Protein AF-A0A820J1J8-F1 (afdb_monomer_lite)

Radius of gyration: 21.44 Å; chains: 1; bounding box: 59×34×32 Å

Sequence (79 aa):
MIEVLFAVREDQFEENSAIPTSLDFVAEMNQLTYMLTLDSTCQPEPISAMLTKINHRSTDSTSTQYFQDLFPYDSPNNT

Structure (mmCIF, N/CA/C/O backbone):
data_AF-A0A820J1J8-F1
#
_entry.id   AF-A0A820J1J8-F1
#
loop_
_atom_site.group_PDB
_atom_site.id
_atom_site.type_symbol
_atom_site.label_atom_id
_atom_site.label_alt_id
_atom_site.label_comp_id
_atom_site.label_asym_id
_atom_site.label_entity_id
_atom_site.label_seq_id
_atom_site.pdbx_PDB_ins_code
_atom_site.Cartn_x
_atom_site.Cartn_y
_atom_site.Cartn_z
_atom_site.occupancy
_atom_site.B_iso_or_equiv
_atom_site.auth_seq_id
_atom_site.auth_comp_id
_atom_site.auth_asym_id
_atom_site.auth_atom_id
_atom_site.pdbx_PDB_model_num
ATOM 1 N N . MET A 1 1 ? -18.715 -18.029 6.055 1.00 84.38 1 MET A N 1
ATOM 2 C CA . MET A 1 1 ? -17.789 -17.251 5.170 1.00 84.38 1 MET A CA 1
ATOM 3 C C . MET A 1 1 ? -18.414 -15.963 4.636 1.00 84.38 1 MET A C 1
ATOM 5 O O . MET A 1 1 ? -17.813 -14.921 4.834 1.00 84.38 1 MET A O 1
ATOM 9 N N . ILE A 1 2 ? -19.587 -15.985 3.984 1.00 93.62 2 ILE A N 1
ATOM 10 C CA . ILE A 1 2 ? -20.228 -14.746 3.490 1.00 93.62 2 ILE A CA 1
ATOM 11 C C . ILE A 1 2 ? -20.846 -13.888 4.608 1.00 93.62 2 ILE A C 1
ATOM 13 O O . ILE A 1 2 ? -20.815 -12.669 4.533 1.00 93.62 2 ILE A O 1
ATOM 17 N N . GLU A 1 3 ? -21.329 -14.514 5.684 1.00 95.00 3 GLU A N 1
ATOM 18 C CA . GLU A 1 3 ? -21.822 -13.829 6.893 1.00 95.00 3 GLU A CA 1
ATOM 19 C C . GLU A 1 3 ? -20.762 -12.912 7.529 1.00 95.00 3 GLU A C 1
ATOM 21 O O . GLU A 1 3 ? -21.073 -11.809 7.956 1.00 95.00 3 GLU A O 1
ATOM 26 N N . VAL A 1 4 ? -19.492 -13.334 7.504 1.00 93.69 4 VAL A N 1
ATOM 27 C CA . VAL A 1 4 ? -18.360 -12.567 8.032 1.00 93.69 4 VAL A CA 1
ATOM 28 C C . VAL A 1 4 ? -18.108 -11.343 7.156 1.00 93.69 4 VAL A C 1
ATOM 30 O O . VAL A 1 4 ? -17.821 -10.275 7.675 1.00 93.69 4 VAL A O 1
ATOM 33 N N . LEU A 1 5 ? -18.279 -11.462 5.834 1.00 92.94 5 LEU A N 1
ATOM 34 C CA . LEU A 1 5 ? -18.193 -10.310 4.932 1.00 92.94 5 LEU A CA 1
ATOM 35 C C . LEU A 1 5 ? -19.312 -9.298 5.196 1.00 92.94 5 LEU A C 1
ATOM 37 O O . LEU A 1 5 ? -19.074 -8.098 5.082 1.00 92.94 5 LEU A O 1
ATOM 41 N N . PHE A 1 6 ? -20.515 -9.764 5.549 1.00 95.44 6 PHE A N 1
ATOM 42 C CA . PHE A 1 6 ? -21.605 -8.874 5.943 1.00 95.44 6 PHE A CA 1
ATOM 43 C C . PHE A 1 6 ? -21.308 -8.170 7.266 1.00 95.44 6 PHE A C 1
ATOM 45 O O . PHE A 1 6 ? -21.426 -6.953 7.298 1.00 95.44 6 PHE A O 1
ATOM 52 N N . ALA A 1 7 ? -20.828 -8.890 8.284 1.00 94.88 7 ALA A N 1
ATOM 53 C CA . ALA A 1 7 ? -20.416 -8.290 9.554 1.00 94.88 7 ALA A CA 1
ATOM 54 C C . ALA A 1 7 ? -19.323 -7.220 9.356 1.00 94.88 7 ALA A C 1
ATOM 56 O O . ALA A 1 7 ? -19.507 -6.074 9.740 1.00 94.88 7 ALA A O 1
ATOM 57 N N . VAL A 1 8 ? -18.252 -7.535 8.615 1.00 94.62 8 VAL A N 1
ATOM 58 C CA . VAL A 1 8 ? -17.172 -6.573 8.302 1.00 94.62 8 VAL A CA 1
ATOM 59 C C . VAL A 1 8 ? -17.693 -5.331 7.566 1.00 94.62 8 VAL A C 1
ATOM 61 O O . VAL A 1 8 ? -17.171 -4.230 7.747 1.00 94.62 8 VAL A O 1
ATOM 64 N N . ARG A 1 9 ? -18.715 -5.492 6.715 1.00 94.25 9 ARG A N 1
ATOM 65 C CA . ARG A 1 9 ? -19.337 -4.374 5.999 1.00 94.25 9 ARG A CA 1
ATOM 66 C C . ARG A 1 9 ? -20.272 -3.551 6.888 1.00 94.25 9 ARG A C 1
ATOM 68 O O . ARG A 1 9 ? -20.338 -2.340 6.685 1.00 94.25 9 ARG A O 1
ATOM 75 N N . GLU A 1 10 ? -20.992 -4.178 7.817 1.00 95.62 10 GLU A N 1
ATOM 76 C CA . GLU A 1 10 ? -21.787 -3.485 8.842 1.00 95.62 10 GLU A CA 1
ATOM 77 C C . GLU A 1 10 ? -20.883 -2.651 9.758 1.00 95.62 10 GLU A C 1
ATOM 79 O O . GLU A 1 10 ? -21.179 -1.480 9.994 1.00 95.62 10 GLU A O 1
ATOM 84 N N . ASP A 1 11 ? -19.724 -3.198 10.125 1.00 95.81 11 ASP A N 1
ATOM 85 C CA . ASP A 1 11 ? -18.674 -2.538 10.911 1.00 95.81 11 ASP A CA 1
ATOM 86 C C . ASP A 1 11 ? -17.832 -1.544 10.086 1.00 95.81 11 ASP A C 1
ATOM 88 O O . ASP A 1 11 ? -16.770 -1.105 10.514 1.00 95.81 11 ASP A O 1
ATOM 92 N N . GLN A 1 12 ? -18.257 -1.205 8.863 1.00 93.44 12 GLN A N 1
ATOM 93 C CA . GLN A 1 12 ? -17.617 -0.206 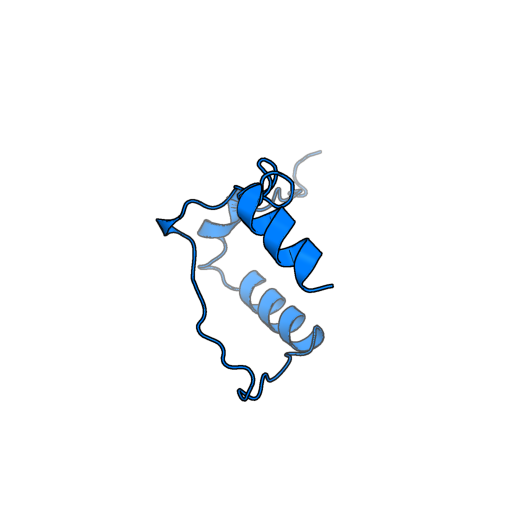7.992 1.00 93.44 12 GLN A CA 1
ATOM 94 C C . GLN A 1 12 ? -16.109 -0.408 7.763 1.00 93.44 12 GLN A C 1
ATOM 96 O O . GLN A 1 12 ? -15.395 0.549 7.464 1.00 93.44 12 GLN A O 1
ATOM 101 N N . PHE A 1 13 ? -15.628 -1.653 7.825 1.00 94.06 13 PHE A N 1
ATOM 102 C CA . PHE A 1 13 ? -14.212 -1.990 7.668 1.00 94.06 13 PHE A CA 1
ATOM 103 C C . PHE A 1 13 ? -13.286 -1.362 8.732 1.00 94.06 13 PHE A C 1
ATOM 105 O O . PHE A 1 13 ? -12.106 -1.166 8.451 1.00 94.06 13 PHE A O 1
ATOM 112 N N . GLU A 1 14 ? -13.772 -1.083 9.949 1.00 91.06 14 GLU A N 1
ATOM 113 C CA . GLU A 1 14 ? -12.988 -0.450 11.031 1.00 91.06 14 GLU A CA 1
ATOM 114 C C . GLU A 1 14 ? -11.637 -1.139 11.307 1.00 91.06 14 GLU A C 1
ATOM 116 O O . GLU A 1 14 ? -10.605 -0.475 11.405 1.00 91.06 14 GLU A O 1
ATOM 121 N N . GLU A 1 15 ? -11.610 -2.475 11.357 1.00 91.31 15 GLU A N 1
ATOM 122 C CA . GLU A 1 15 ? -10.372 -3.247 11.567 1.00 91.31 15 GLU A CA 1
ATOM 123 C C . GLU A 1 15 ? -9.513 -3.409 10.294 1.00 91.31 15 GLU A C 1
ATOM 125 O O . GLU A 1 15 ? -8.391 -3.909 10.354 1.00 91.31 15 GLU A O 1
ATOM 130 N N . ASN A 1 16 ? -10.022 -2.995 9.129 1.00 90.88 16 ASN A N 1
ATOM 131 C CA . ASN A 1 16 ? -9.414 -3.206 7.812 1.00 90.88 16 ASN A CA 1
ATOM 132 C C . ASN A 1 16 ? -9.316 -1.885 7.033 1.00 90.88 16 ASN A C 1
ATOM 134 O O . ASN A 1 16 ? -9.818 -1.770 5.912 1.00 90.88 16 ASN A O 1
ATOM 138 N N . SER A 1 17 ? -8.667 -0.880 7.631 1.00 89.75 17 SER A N 1
ATOM 139 C CA . SER A 1 17 ? -8.398 0.397 6.956 1.00 89.75 17 SER A CA 1
ATOM 140 C C . SER A 1 17 ? -7.666 0.184 5.626 1.00 89.75 17 SER A C 1
ATOM 142 O O . SER A 1 17 ? -6.73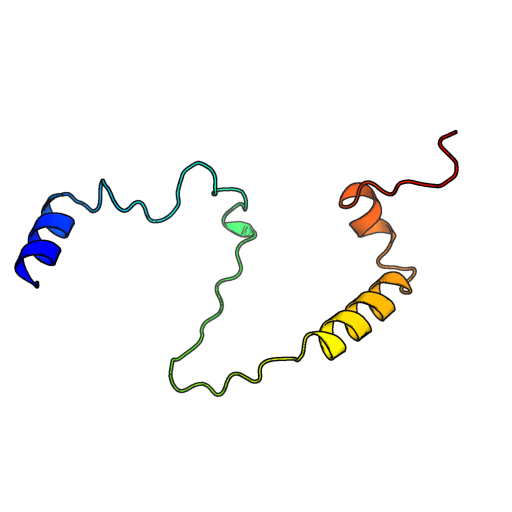6 -0.620 5.538 1.00 89.75 17 SER A O 1
ATOM 144 N N . ALA A 1 18 ? -8.053 0.948 4.600 1.00 90.00 18 ALA A N 1
ATOM 145 C CA . ALA A 1 18 ? -7.459 0.870 3.265 1.00 90.00 18 ALA A CA 1
ATOM 146 C C . ALA A 1 18 ? -5.949 1.168 3.269 1.00 90.00 18 ALA A C 1
ATOM 148 O O . ALA A 1 18 ? -5.196 0.556 2.513 1.00 90.00 18 ALA A O 1
ATOM 149 N N . ILE A 1 19 ? -5.513 2.102 4.120 1.00 90.75 19 ILE A N 1
ATOM 150 C CA . ILE A 1 19 ? -4.107 2.469 4.300 1.00 90.75 19 ILE A CA 1
ATOM 151 C C . ILE A 1 19 ? -3.848 2.622 5.808 1.00 90.75 19 ILE A C 1
ATOM 153 O O . ILE A 1 19 ? -4.526 3.412 6.473 1.00 90.75 19 ILE A O 1
ATOM 157 N N . PRO A 1 20 ? -2.891 1.877 6.388 1.00 90.94 20 PRO A N 1
ATOM 158 C CA . PRO A 1 20 ? -2.424 2.120 7.750 1.00 90.94 20 PRO A CA 1
ATOM 159 C C . PRO A 1 20 ? -1.794 3.511 7.875 1.00 90.94 20 PRO A C 1
ATOM 161 O O . PRO A 1 20 ? -1.041 3.925 6.998 1.00 90.94 20 PRO A O 1
ATOM 164 N N . THR A 1 21 ? -2.010 4.209 8.992 1.00 86.44 21 THR A N 1
ATOM 165 C CA . THR A 1 21 ? -1.498 5.581 9.200 1.00 86.44 21 THR A CA 1
ATOM 166 C C . THR A 1 21 ? 0.021 5.691 9.037 1.00 86.44 21 THR A C 1
ATOM 168 O O . THR A 1 21 ? 0.532 6.716 8.608 1.00 86.44 21 THR A O 1
ATOM 171 N N . SER A 1 22 ? 0.759 4.624 9.346 1.00 89.44 22 SER A N 1
ATOM 172 C CA . SER A 1 22 ? 2.214 4.574 9.195 1.00 89.44 22 SER A CA 1
ATOM 173 C C . SER A 1 22 ? 2.697 4.352 7.759 1.00 89.44 22 SER A C 1
ATOM 175 O O . SER A 1 22 ? 3.896 4.189 7.579 1.00 89.44 22 SER A O 1
ATOM 177 N N . LEU A 1 23 ? 1.808 4.230 6.770 1.00 90.19 23 LEU A N 1
ATOM 178 C CA . LEU A 1 23 ? 2.152 3.947 5.370 1.00 90.19 23 LEU A CA 1
ATOM 179 C C . LEU A 1 23 ? 1.692 5.045 4.396 1.00 90.19 23 LEU A C 1
ATOM 181 O O . LEU A 1 23 ? 1.962 4.941 3.199 1.00 90.19 23 LEU A O 1
ATOM 185 N N . ASP A 1 24 ? 1.047 6.104 4.889 1.00 90.81 24 ASP A N 1
ATOM 186 C CA . ASP A 1 24 ? 0.603 7.235 4.070 1.00 90.81 24 ASP A CA 1
ATOM 187 C C . ASP A 1 24 ? 1.731 8.264 3.874 1.00 90.81 24 ASP A C 1
ATOM 189 O O . ASP A 1 24 ? 1.845 9.259 4.589 1.00 90.81 24 ASP A O 1
ATOM 193 N N . PHE A 1 25 ? 2.632 7.971 2.934 1.00 91.69 25 PHE A N 1
ATOM 194 C CA . PHE 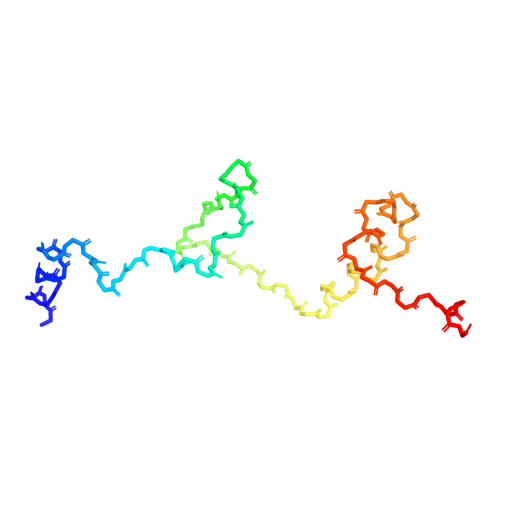A 1 25 ? 3.824 8.791 2.672 1.00 91.69 25 PHE A CA 1
ATOM 195 C C . PHE A 1 25 ? 3.766 9.594 1.373 1.00 91.69 25 PHE A C 1
ATOM 197 O O . PHE A 1 25 ? 4.553 10.521 1.180 1.00 91.69 25 PHE A O 1
ATOM 204 N N . VAL A 1 26 ? 2.894 9.209 0.443 1.00 90.56 26 VAL A N 1
ATOM 205 C CA . VAL A 1 26 ? 2.872 9.758 -0.914 1.00 90.56 26 VAL A CA 1
ATOM 206 C C . VAL A 1 26 ? 1.605 10.572 -1.089 1.00 90.56 26 VAL A C 1
ATOM 208 O O . VAL A 1 26 ? 0.511 10.017 -1.096 1.00 90.56 26 VAL A O 1
ATOM 211 N N . ALA A 1 27 ? 1.761 11.881 -1.295 1.00 91.62 27 ALA A N 1
ATOM 212 C CA . ALA A 1 27 ? 0.640 12.767 -1.592 1.00 91.62 27 ALA A CA 1
ATOM 213 C C . ALA A 1 27 ? -0.158 12.268 -2.807 1.00 91.62 27 ALA A C 1
ATOM 215 O O . ALA A 1 27 ? 0.434 11.841 -3.799 1.00 91.62 27 ALA A O 1
ATOM 216 N N . GLU A 1 28 ? -1.485 12.389 -2.759 1.00 88.75 28 GLU A N 1
ATOM 217 C CA . GLU A 1 28 ? -2.404 11.862 -3.780 1.00 88.75 28 GLU A CA 1
ATOM 218 C C . GLU A 1 28 ? -2.035 12.292 -5.208 1.00 88.75 28 GLU A C 1
ATOM 220 O O . GLU A 1 28 ? -2.006 11.474 -6.122 1.00 88.75 28 GLU A O 1
ATOM 225 N N . MET A 1 29 ? -1.661 13.562 -5.395 1.00 90.75 29 MET A N 1
ATOM 226 C CA . MET A 1 29 ? -1.257 14.111 -6.698 1.00 90.75 29 MET A CA 1
ATOM 227 C C . MET A 1 29 ? -0.009 13.450 -7.308 1.00 90.75 29 MET A C 1
ATOM 229 O O . MET A 1 29 ? 0.223 13.567 -8.509 1.00 90.75 29 MET A O 1
ATOM 233 N N . ASN A 1 30 ? 0.799 12.782 -6.483 1.00 91.19 30 ASN A N 1
ATOM 234 C CA . ASN A 1 30 ? 2.019 1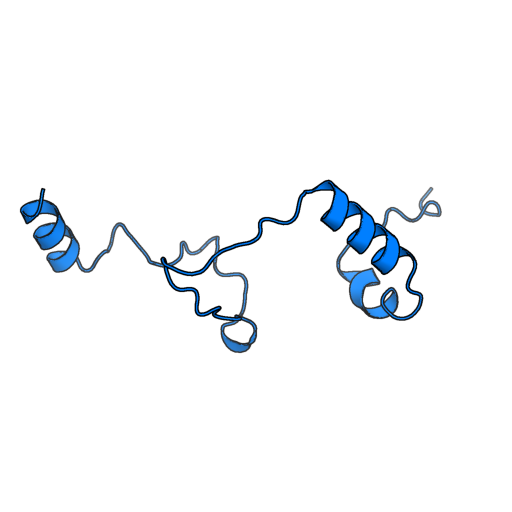2.095 -6.896 1.00 91.19 30 ASN A CA 1
ATOM 235 C C . ASN A 1 30 ? 1.801 10.583 -7.080 1.00 91.19 30 ASN A C 1
ATOM 237 O O . ASN A 1 30 ? 2.734 9.876 -7.464 1.00 91.19 30 ASN A O 1
ATOM 241 N N . GLN A 1 31 ? 0.601 10.068 -6.800 1.00 89.62 31 GLN A N 1
ATOM 242 C CA . GLN A 1 31 ? 0.276 8.656 -6.978 1.00 89.62 31 GLN A CA 1
ATOM 243 C 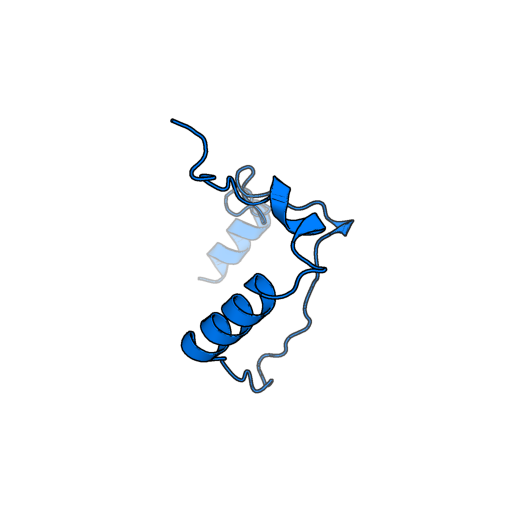C . GLN A 1 31 ? -0.084 8.373 -8.444 1.00 89.62 31 GLN A C 1
ATOM 245 O O . GLN A 1 31 ? -0.853 9.100 -9.071 1.00 89.62 31 GLN A O 1
ATOM 250 N N . LEU A 1 32 ? 0.469 7.290 -8.999 1.00 91.88 32 LEU A N 1
ATOM 251 C CA . LEU A 1 32 ? 0.163 6.819 -10.351 1.00 91.88 32 LEU A CA 1
ATOM 252 C C . LEU A 1 32 ? -0.611 5.501 -10.278 1.00 91.88 32 LEU A C 1
ATOM 254 O O . LEU A 1 32 ? -0.051 4.462 -9.926 1.00 91.88 32 LEU A O 1
ATOM 258 N N . THR A 1 33 ? -1.890 5.539 -10.647 1.00 90.38 33 THR A N 1
ATOM 259 C CA . THR A 1 33 ? -2.762 4.357 -10.651 1.00 90.38 33 THR A CA 1
ATOM 260 C C . THR A 1 33 ? -2.681 3.635 -11.994 1.00 90.38 33 THR A C 1
ATOM 262 O O . THR A 1 33 ? -3.254 4.076 -12.991 1.00 90.38 33 THR A O 1
ATOM 265 N N . TYR A 1 34 ? -1.971 2.507 -12.028 1.00 88.44 34 TYR A N 1
ATOM 266 C CA . TYR A 1 34 ? -1.858 1.668 -13.222 1.00 88.44 34 TYR A CA 1
ATOM 267 C C . TYR A 1 34 ? -3.107 0.799 -13.407 1.00 88.44 34 TYR A C 1
ATOM 269 O O . TYR A 1 34 ? -3.476 0.026 -12.526 1.00 88.44 34 TYR A O 1
ATOM 277 N N . MET A 1 35 ? -3.730 0.877 -14.584 1.00 89.50 35 MET A N 1
ATOM 278 C CA . MET A 1 35 ? -4.850 0.010 -14.956 1.00 89.50 35 MET A CA 1
ATOM 279 C C . MET A 1 35 ? -4.323 -1.299 -15.548 1.00 89.50 35 MET A C 1
ATOM 281 O O . MET A 1 35 ? -3.921 -1.344 -16.710 1.00 89.50 35 MET A O 1
ATOM 285 N N . LEU A 1 36 ? -4.327 -2.363 -14.747 1.00 88.62 36 LEU A N 1
ATOM 286 C CA . LEU A 1 36 ? -3.932 -3.711 -15.158 1.00 88.62 36 LEU A CA 1
ATOM 287 C C . LEU A 1 36 ? -5.140 -4.645 -15.085 1.00 88.62 36 LEU A C 1
ATOM 289 O O . LEU A 1 36 ? -5.856 -4.666 -14.085 1.00 88.62 36 LEU A O 1
ATOM 293 N N . THR A 1 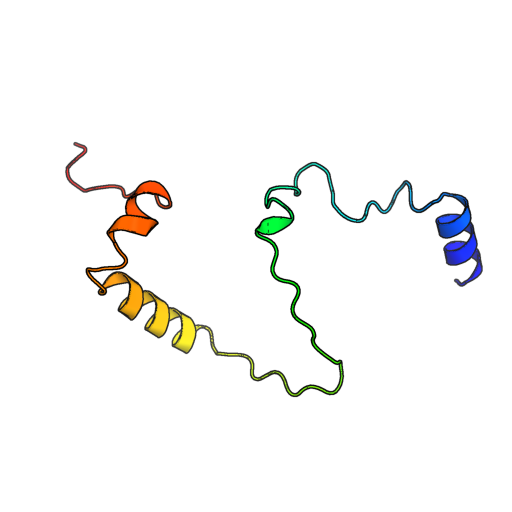37 ? -5.372 -5.422 -16.142 1.00 91.94 37 THR A N 1
ATOM 294 C CA . THR A 1 37 ? -6.414 -6.459 -16.155 1.00 91.94 37 THR A CA 1
ATOM 295 C C . THR A 1 37 ? -5.812 -7.821 -15.829 1.00 91.94 37 THR A C 1
ATOM 297 O O . THR A 1 37 ? -4.632 -8.059 -16.081 1.00 91.94 37 THR A O 1
ATOM 300 N N . LEU A 1 38 ? -6.625 -8.738 -15.299 1.00 90.38 38 LEU A N 1
ATOM 301 C CA . LEU A 1 38 ? -6.163 -10.084 -14.938 1.00 90.38 38 LEU A CA 1
ATOM 302 C C . LEU A 1 38 ? -5.708 -10.904 -16.154 1.00 90.38 38 LEU A C 1
ATOM 304 O O . LEU A 1 38 ? -4.800 -11.718 -16.036 1.00 90.38 38 LEU A O 1
ATOM 308 N N . ASP A 1 39 ? -6.298 -10.647 -17.320 1.00 91.50 39 ASP A N 1
ATOM 309 C CA . ASP A 1 39 ? -5.950 -11.333 -18.569 1.00 91.50 39 ASP A CA 1
ATOM 310 C C . ASP A 1 39 ? -4.682 -10.770 -19.234 1.00 91.50 39 ASP A C 1
ATOM 312 O O . ASP A 1 39 ? -4.200 -11.309 -20.232 1.00 91.50 39 ASP A O 1
ATOM 316 N N . SER A 1 40 ? -4.139 -9.661 -18.721 1.00 85.25 40 SER A N 1
ATOM 317 C CA . SER A 1 40 ? -2.949 -9.034 -19.292 1.00 85.25 40 SER A CA 1
ATOM 318 C C . SER A 1 40 ? -1.712 -9.907 -19.084 1.00 85.25 40 SER A C 1
ATOM 320 O O . SER A 1 40 ? -1.387 -10.313 -17.968 1.00 85.25 40 SER A O 1
ATOM 322 N N . THR A 1 41 ? -0.945 -10.135 -20.150 1.00 83.31 41 THR A N 1
ATOM 323 C CA . THR A 1 41 ? 0.359 -10.794 -20.044 1.00 83.31 41 THR A CA 1
ATOM 324 C C . THR A 1 41 ? 1.369 -9.834 -19.415 1.00 83.31 41 THR A C 1
ATOM 326 O O . THR A 1 41 ? 1.882 -8.939 -20.088 1.00 83.31 41 THR A O 1
ATOM 329 N N . CYS A 1 42 ? 1.674 -10.013 -18.132 1.00 79.88 42 CYS A N 1
ATOM 330 C CA . CYS A 1 42 ? 2.784 -9.316 -17.488 1.00 79.88 42 CYS A CA 1
ATOM 331 C C . CYS A 1 42 ? 4.103 -9.989 -17.891 1.00 79.88 42 CYS A C 1
ATOM 333 O O . CYS A 1 42 ? 4.242 -11.204 -17.756 1.00 79.88 42 CYS A O 1
ATOM 335 N N . GLN A 1 43 ? 5.062 -9.216 -18.400 1.00 81.19 43 GLN A N 1
ATOM 336 C CA . GLN A 1 43 ? 6.425 -9.695 -18.627 1.00 81.19 43 GLN A CA 1
ATOM 337 C C . GLN A 1 43 ? 7.263 -9.322 -17.401 1.00 81.19 43 GLN A C 1
ATOM 339 O O . GLN A 1 43 ? 7.652 -8.158 -17.281 1.00 81.19 43 GLN A O 1
ATOM 344 N N . PRO A 1 44 ? 7.513 -10.251 -16.459 1.00 77.75 44 PRO A N 1
ATOM 345 C CA . PRO A 1 44 ? 8.355 -9.949 -15.314 1.00 77.75 44 PRO A CA 1
ATOM 346 C C . PRO A 1 44 ? 9.776 -9.680 -15.808 1.00 77.75 44 PRO A C 1
ATOM 348 O O . PRO A 1 44 ? 10.416 -10.552 -16.399 1.00 77.75 44 PRO A O 1
ATOM 351 N N . GLU A 1 45 ? 10.284 -8.471 -15.579 1.00 78.44 45 GLU A N 1
ATOM 352 C CA . GLU A 1 45 ? 11.687 -8.197 -15.862 1.00 78.44 45 GLU A CA 1
ATOM 353 C C . GLU A 1 45 ? 12.570 -8.889 -14.816 1.00 78.44 45 GLU A C 1
ATOM 355 O O . GLU A 1 45 ? 12.324 -8.760 -13.612 1.00 78.44 45 GLU A O 1
ATOM 360 N N . PRO A 1 46 ? 13.616 -9.619 -15.238 1.00 80.31 46 PRO A N 1
ATOM 361 C CA . PRO A 1 46 ? 14.535 -10.234 -14.299 1.00 80.31 46 PRO A CA 1
ATOM 362 C C . PRO A 1 46 ? 15.336 -9.156 -13.563 1.00 80.31 46 PRO A C 1
ATOM 364 O O . PRO A 1 46 ? 15.719 -8.134 -14.137 1.00 80.31 46 PRO A O 1
ATOM 367 N N . ILE A 1 47 ? 15.669 -9.434 -12.299 1.00 76.75 47 ILE A N 1
ATOM 368 C CA . ILE A 1 47 ? 16.457 -8.539 -11.432 1.00 76.75 47 ILE A CA 1
ATOM 369 C C . ILE A 1 47 ? 17.764 -8.103 -12.115 1.00 76.75 47 ILE A C 1
ATOM 371 O O . ILE A 1 47 ? 18.179 -6.955 -11.983 1.00 76.75 47 ILE A O 1
ATOM 375 N N . SER A 1 48 ? 18.385 -8.979 -12.909 1.00 71.50 48 SER A N 1
ATOM 376 C CA . SER A 1 48 ? 19.590 -8.660 -13.682 1.00 71.50 48 SER A CA 1
ATOM 377 C C . SER A 1 48 ? 19.389 -7.508 -14.673 1.00 71.50 48 SER A C 1
ATOM 379 O O . SER A 1 48 ? 20.231 -6.616 -14.735 1.00 71.50 48 SER A O 1
ATOM 381 N N . ALA A 1 49 ? 18.267 -7.472 -15.399 1.00 73.50 49 ALA A N 1
ATOM 382 C CA . ALA A 1 49 ? 17.957 -6.395 -16.338 1.00 73.50 49 ALA A CA 1
ATOM 383 C C . ALA A 1 49 ? 17.709 -5.065 -15.610 1.00 73.50 49 ALA A C 1
ATOM 385 O O . ALA A 1 49 ? 18.119 -4.004 -16.086 1.00 73.50 49 ALA A O 1
ATOM 386 N N . MET A 1 50 ? 17.093 -5.119 -14.425 1.00 67.75 50 MET A N 1
ATOM 387 C CA . MET A 1 50 ? 16.886 -3.944 -13.581 1.00 67.75 50 MET A CA 1
ATOM 388 C C . MET A 1 50 ? 18.216 -3.386 -13.049 1.00 67.75 50 MET A C 1
ATOM 390 O O . MET A 1 50 ? 18.443 -2.180 -13.135 1.00 67.75 50 MET A O 1
ATOM 394 N N . LEU A 1 51 ? 19.132 -4.249 -12.590 1.00 72.06 51 LEU A N 1
ATOM 395 C CA . LEU A 1 51 ? 20.477 -3.855 -12.145 1.00 72.06 51 LEU A CA 1
ATOM 396 C C . LEU A 1 51 ? 21.282 -3.182 -13.265 1.00 72.06 51 LEU A C 1
ATOM 398 O O . LEU A 1 51 ? 21.935 -2.167 -13.028 1.00 72.06 51 LEU A O 1
ATOM 402 N N . THR A 1 52 ? 21.193 -3.684 -14.500 1.00 73.94 52 THR A N 1
ATOM 403 C CA . THR A 1 52 ? 21.836 -3.049 -15.661 1.00 73.94 52 THR A CA 1
ATOM 404 C C . THR A 1 52 ? 21.259 -1.658 -15.944 1.00 73.94 52 THR A C 1
ATOM 406 O O . THR A 1 52 ? 22.018 -0.711 -16.145 1.00 73.94 52 THR A O 1
ATOM 409 N N . LYS A 1 53 ? 19.929 -1.493 -15.900 1.00 74.19 53 LYS A N 1
ATOM 410 C CA . LYS A 1 53 ? 19.274 -0.183 -16.084 1.00 74.19 53 LYS A CA 1
ATOM 411 C C . LYS A 1 53 ? 19.642 0.817 -14.985 1.00 74.19 53 LYS A C 1
ATOM 413 O O . LYS A 1 53 ? 19.804 1.997 -15.280 1.00 74.19 53 LYS A O 1
ATOM 418 N N . ILE A 1 54 ? 19.776 0.361 -13.740 1.00 70.25 54 ILE A N 1
ATOM 419 C CA . ILE A 1 54 ? 20.202 1.202 -12.611 1.00 70.25 54 ILE A CA 1
ATOM 420 C C . ILE A 1 54 ? 21.654 1.641 -12.793 1.00 70.25 54 ILE A C 1
ATOM 422 O O . ILE A 1 54 ? 21.935 2.826 -12.665 1.00 70.25 54 ILE A O 1
ATOM 426 N N . ASN A 1 55 ? 22.548 0.728 -13.180 1.00 70.00 55 ASN A N 1
ATOM 427 C CA . ASN A 1 55 ? 23.949 1.060 -13.442 1.00 70.00 55 ASN A CA 1
ATOM 428 C C . ASN A 1 55 ? 24.081 2.148 -14.524 1.00 70.00 55 ASN A C 1
ATOM 430 O O . ASN A 1 55 ? 24.794 3.127 -14.334 1.00 70.00 55 ASN A O 1
ATOM 434 N N . HIS A 1 56 ? 23.312 2.044 -15.614 1.00 63.19 56 HIS A N 1
ATOM 435 C CA . HIS A 1 56 ? 23.288 3.086 -16.644 1.00 63.19 56 HIS A CA 1
ATOM 436 C C . HIS A 1 56 ? 22.764 4.437 -16.126 1.00 63.19 56 HIS A C 1
ATOM 438 O O . HIS A 1 56 ? 23.361 5.470 -16.416 1.00 63.19 56 HIS A O 1
ATOM 444 N N . ARG A 1 57 ? 21.726 4.444 -15.278 1.00 58.06 57 ARG A N 1
ATOM 445 C CA . ARG A 1 57 ? 21.216 5.679 -14.649 1.00 58.06 57 ARG A CA 1
ATOM 446 C C . ARG A 1 57 ? 22.220 6.312 -13.683 1.00 58.06 57 ARG A C 1
ATOM 448 O O . ARG A 1 57 ? 22.263 7.532 -13.576 1.00 58.06 57 ARG A O 1
ATOM 455 N N . SER A 1 58 ? 23.040 5.507 -13.006 1.00 59.78 58 SER A N 1
ATOM 456 C CA . SER A 1 58 ? 24.134 5.996 -12.156 1.00 59.78 58 SER A CA 1
ATOM 457 C C . SER A 1 58 ? 25.269 6.641 -12.958 1.00 59.78 58 SER A C 1
ATOM 459 O O . SER A 1 58 ? 25.993 7.470 -12.414 1.00 59.78 58 SER A O 1
ATOM 461 N N . THR A 1 59 ? 25.420 6.299 -14.242 1.00 60.50 59 THR A N 1
ATOM 462 C CA . THR A 1 59 ? 26.415 6.916 -15.137 1.00 60.50 59 THR A CA 1
ATOM 463 C C . THR A 1 59 ? 25.913 8.169 -15.864 1.00 60.50 59 THR A C 1
ATOM 465 O O . THR A 1 59 ? 26.718 8.899 -16.443 1.00 60.50 59 THR A O 1
ATOM 468 N N . ASP A 1 60 ? 24.608 8.449 -15.823 1.00 54.72 60 ASP A N 1
ATOM 469 C CA . ASP A 1 60 ? 24.007 9.585 -16.524 1.00 54.72 60 ASP A CA 1
ATOM 470 C C . ASP A 1 60 ? 24.216 10.905 -15.756 1.00 54.72 60 ASP A C 1
ATOM 472 O O . ASP A 1 60 ? 23.540 11.200 -14.767 1.00 54.72 60 ASP A O 1
ATOM 476 N N . SER A 1 61 ? 25.123 11.748 -16.268 1.00 60.66 61 SER A N 1
ATOM 477 C CA . SER A 1 61 ? 25.528 13.047 -15.691 1.00 60.66 61 SER A CA 1
ATOM 478 C C . SER A 1 61 ? 24.387 14.054 -15.476 1.00 60.66 61 SER A C 1
ATOM 480 O O . SER A 1 61 ? 24.547 14.990 -14.695 1.00 60.66 61 SER A O 1
ATOM 482 N N . THR A 1 62 ? 23.258 13.918 -16.174 1.00 63.56 62 THR A N 1
ATOM 483 C CA . THR A 1 62 ? 22.105 14.833 -16.071 1.00 63.56 62 THR A CA 1
ATOM 484 C C . THR A 1 62 ? 21.146 14.460 -14.942 1.00 63.56 62 THR A C 1
ATOM 486 O O . THR A 1 62 ? 20.426 15.320 -14.440 1.00 63.56 62 THR A O 1
ATOM 489 N N . SER A 1 63 ? 21.142 13.194 -14.514 1.00 55.16 63 SER A N 1
ATOM 490 C CA . SER A 1 63 ? 20.243 12.694 -13.467 1.00 55.16 63 SER A CA 1
ATOM 491 C C . SER A 1 63 ? 20.832 12.865 -12.066 1.00 55.16 63 SER A C 1
ATOM 493 O O . SER A 1 63 ? 20.090 12.945 -11.090 1.00 55.16 63 SER A O 1
ATOM 495 N N . THR A 1 64 ? 22.156 13.007 -11.949 1.00 57.34 64 THR A N 1
ATOM 496 C CA . THR A 1 64 ? 22.868 13.177 -10.672 1.00 57.34 64 THR A CA 1
ATOM 497 C C . THR A 1 64 ? 22.367 14.382 -9.867 1.00 57.34 64 THR A C 1
ATOM 499 O O . THR A 1 64 ? 22.380 14.348 -8.643 1.00 57.34 64 THR A O 1
ATOM 502 N N . GLN A 1 65 ? 21.882 15.445 -10.514 1.00 56.25 65 GLN A N 1
ATOM 503 C CA . GLN A 1 65 ? 21.403 16.647 -9.819 1.00 56.25 65 GLN A CA 1
ATOM 504 C C . GLN A 1 65 ? 20.071 16.438 -9.073 1.00 56.25 65 GLN A C 1
ATOM 506 O O . GLN A 1 65 ? 19.829 17.109 -8.079 1.00 56.25 65 GLN A O 1
ATOM 511 N N . TYR A 1 66 ? 19.228 15.499 -9.512 1.00 57.16 66 TYR A N 1
ATOM 512 C CA . TYR A 1 66 ? 17.904 15.260 -8.917 1.00 57.16 66 TYR A CA 1
ATOM 513 C C . TYR A 1 66 ? 17.911 14.194 -7.814 1.00 57.16 66 TYR A C 1
ATOM 515 O O . TYR A 1 66 ? 16.979 14.129 -7.019 1.00 57.16 66 TYR A O 1
ATOM 523 N N . PHE A 1 67 ? 18.955 13.361 -7.760 1.00 53.50 67 PHE A N 1
ATOM 524 C CA . PHE A 1 67 ? 19.069 12.255 -6.801 1.00 53.50 67 PHE A CA 1
ATOM 525 C C . PHE A 1 67 ? 20.134 12.477 -5.717 1.00 53.50 67 PHE A C 1
ATOM 527 O O . PHE A 1 67 ? 20.252 11.644 -4.822 1.00 53.50 67 PHE A O 1
ATOM 534 N N . GLN A 1 68 ? 20.879 13.589 -5.764 1.00 55.28 68 GLN A N 1
ATOM 535 C CA . GLN A 1 68 ? 21.926 13.913 -4.783 1.00 55.28 68 GLN A CA 1
ATOM 536 C C . GLN A 1 68 ? 21.405 14.064 -3.346 1.00 55.28 68 GLN A C 1
ATOM 538 O O . GLN A 1 68 ? 22.114 13.697 -2.416 1.00 55.28 68 GLN A O 1
ATOM 543 N N . ASP A 1 69 ? 20.156 14.504 -3.171 1.00 55.31 69 ASP A N 1
ATOM 544 C CA . ASP A 1 69 ? 19.544 14.698 -1.847 1.00 55.31 69 ASP A CA 1
ATOM 545 C C . ASP A 1 69 ? 18.670 13.511 -1.395 1.00 55.31 69 ASP A C 1
ATOM 547 O O . ASP A 1 69 ? 18.175 13.486 -0.270 1.00 55.31 69 ASP A O 1
ATOM 551 N N . LEU A 1 70 ? 18.450 12.524 -2.274 1.00 57.00 70 LEU A N 1
ATOM 552 C CA . LEU A 1 70 ? 17.570 11.372 -2.023 1.00 57.00 70 LEU A CA 1
ATOM 553 C C . LEU A 1 70 ? 18.321 10.135 -1.524 1.00 57.00 70 LEU A C 1
ATOM 555 O O . LEU A 1 70 ? 17.705 9.209 -0.997 1.00 57.00 70 LEU A O 1
ATOM 559 N N . PHE A 1 71 ? 19.644 10.128 -1.662 1.00 50.88 71 PHE A N 1
ATOM 560 C CA . PHE A 1 71 ? 20.507 9.100 -1.106 1.00 50.88 71 PHE A CA 1
ATOM 561 C C . PHE A 1 71 ? 21.583 9.789 -0.273 1.00 50.88 71 PHE A C 1
ATOM 563 O O . PHE A 1 71 ? 22.320 10.605 -0.826 1.00 50.88 71 PHE A O 1
ATOM 570 N N . PRO A 1 72 ? 21.713 9.483 1.029 1.00 51.53 72 PRO A N 1
ATOM 571 C CA . PRO A 1 72 ? 22.872 9.917 1.790 1.00 51.53 72 PRO A CA 1
ATOM 572 C C . PRO A 1 72 ? 24.099 9.235 1.181 1.00 51.53 72 PRO A C 1
ATOM 574 O O . PRO A 1 72 ? 24.381 8.068 1.442 1.00 51.53 72 PRO A O 1
ATOM 577 N N . TYR A 1 73 ? 24.789 9.939 0.287 1.00 57.31 73 TYR A N 1
ATOM 578 C CA . TYR A 1 73 ? 26.077 9.493 -0.209 1.00 57.31 73 TYR A CA 1
ATOM 579 C C . TYR A 1 73 ? 27.065 9.638 0.946 1.00 57.31 73 TYR A C 1
ATOM 581 O O . TYR A 1 73 ? 27.394 10.759 1.341 1.00 57.31 73 TYR A O 1
ATOM 589 N N . ASP A 1 74 ? 27.583 8.516 1.444 1.00 54.25 74 ASP A N 1
ATOM 590 C CA . ASP A 1 74 ? 28.888 8.492 2.101 1.00 54.25 74 ASP A CA 1
ATOM 591 C C . ASP A 1 74 ? 29.923 8.925 1.056 1.00 54.25 74 ASP A C 1
ATOM 593 O O . ASP A 1 74 ? 30.515 8.126 0.328 1.00 54.25 74 ASP A O 1
ATOM 597 N N . SER A 1 75 ? 30.082 10.239 0.905 1.00 52.56 75 SER A N 1
ATOM 598 C CA . SER A 1 75 ? 31.182 10.798 0.140 1.00 52.56 75 SER A CA 1
ATOM 599 C C . SER A 1 75 ? 32.468 10.486 0.907 1.00 52.56 75 SER A C 1
ATOM 601 O O . SER A 1 75 ? 32.557 10.818 2.091 1.00 52.56 75 SER A O 1
ATOM 603 N N . PRO A 1 76 ? 33.502 9.923 0.259 1.00 52.72 76 PRO A N 1
ATOM 604 C CA . PRO A 1 76 ? 34.754 9.524 0.913 1.00 52.72 76 PRO A CA 1
ATOM 605 C C . PRO A 1 76 ? 35.571 10.695 1.491 1.00 52.72 76 PRO A C 1
ATOM 607 O O . PRO A 1 76 ? 36.666 10.485 1.998 1.00 52.72 76 PRO A O 1
ATOM 610 N N . ASN A 1 77 ? 35.054 11.925 1.429 1.00 51.38 77 ASN A N 1
ATOM 611 C CA . ASN A 1 77 ? 35.669 13.112 2.015 1.00 51.38 77 ASN A CA 1
ATOM 612 C C . ASN A 1 77 ? 35.225 13.390 3.461 1.00 51.38 77 ASN A C 1
ATOM 614 O O . ASN A 1 77 ? 35.650 14.399 4.013 1.00 51.38 77 ASN A O 1
ATOM 618 N N . ASN A 1 78 ? 34.396 12.541 4.078 1.00 42.16 78 ASN A N 1
ATOM 619 C CA . ASN A 1 78 ? 34.134 12.625 5.515 1.00 42.16 78 ASN A CA 1
ATOM 620 C C . ASN A 1 78 ? 35.051 11.653 6.273 1.00 42.16 78 ASN A C 1
ATOM 622 O O . ASN A 1 78 ? 34.652 10.547 6.634 1.00 42.16 78 ASN A O 1
ATOM 626 N N . THR A 1 79 ? 36.308 12.071 6.445 1.00 45.44 79 THR A N 1
ATOM 627 C CA . THR A 1 79 ? 37.138 11.677 7.596 1.00 45.44 79 THR A CA 1
ATOM 628 C C . THR A 1 79 ? 37.285 12.890 8.496 1.00 45.44 79 THR A C 1
ATOM 630 O O . THR A 1 79 ? 37.409 14.001 7.931 1.00 45.44 79 THR A O 1
#

Secondary structure (DSSP, 8-state):
-HHHHHHHHHTTTTTS-SS-GGG--S-GGG-------TTS---PPPHHHHHHHHHHHHH-TTTHHHHTTTS----TT--

Foldseek 3Di:
DVVVVVVCVVVVVPVNDPDDPVGPDDDPVRDDDDDDDPPDDDDDDDPVVVVVVVVVCVVDPVNCVVCVVVDPDPDVPPD

pLDDT: mean 77.32, std 16.19, range [42.16, 95.81]